Protein AF-A0A938GJ87-F1 (afdb_monomer_lite)

pLDDT: mean 86.87, std 18.08, range [40.59, 98.19]

Sequence (72 aa):
MQRCDPNLGPAARPYAEVAAELGMSEGALKVAVHRLRRRYGELMRMEIANTVSSPDEIEAEIRHLFTVIACG

Foldseek 3Di:
DDPLPLPDDPPDDPLCVVCVVVVHHSVVSVVVVVVVVVVVVVVQLVVLCVVDPHSVCSVVVVVVVSVVVSVD

Secondary structure (DSSP, 8-state):
-----TT--TT---HHHHHHHTT--HHHHHHHHHHHHHHHHHHHHHHHHTTSSSGGGHHHHHHHHHHHHHT-

Structure (mmCIF, N/CA/C/O backbone):
data_AF-A0A938GJ87-F1
#
_entry.id   AF-A0A938GJ87-F1
#
loop_
_atom_site.group_PDB
_atom_site.id
_atom_site.type_symbol
_atom_site.label_atom_id
_atom_site.label_alt_id
_atom_site.label_comp_id
_atom_site.label_asym_id
_atom_site.label_entity_id
_atom_site.label_seq_id
_atom_site.pdbx_PDB_ins_code
_atom_site.Cartn_x
_atom_site.Cartn_y
_atom_site.Cartn_z
_atom_site.occupancy
_atom_site.B_iso_or_equiv
_atom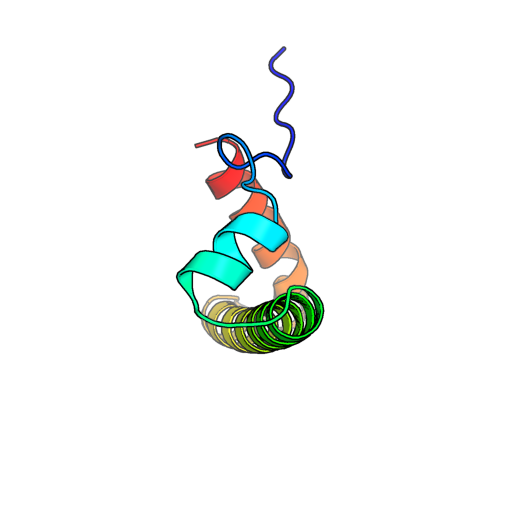_site.auth_seq_id
_atom_site.auth_comp_id
_atom_site.auth_asym_id
_atom_site.auth_atom_id
_atom_site.pdbx_PDB_model_num
ATOM 1 N N . MET A 1 1 ? -17.722 11.991 -21.992 1.00 40.59 1 MET A N 1
ATOM 2 C CA . MET A 1 1 ? -16.389 12.328 -21.444 1.00 40.59 1 MET A CA 1
ATOM 3 C C . MET A 1 1 ? -16.388 11.896 -19.982 1.00 40.59 1 MET A C 1
ATOM 5 O O . MET A 1 1 ? -16.710 12.684 -19.102 1.00 40.59 1 MET A O 1
ATOM 9 N N . GLN A 1 2 ? -16.214 10.588 -19.764 1.00 47.56 2 GLN A N 1
ATOM 10 C CA . GLN A 1 2 ? -16.379 9.922 -18.471 1.00 47.56 2 GLN A CA 1
ATOM 11 C C . GLN A 1 2 ? -15.216 10.319 -17.554 1.00 47.56 2 GLN A C 1
ATOM 13 O O . GLN A 1 2 ? -14.056 10.175 -17.932 1.00 47.56 2 GLN A O 1
ATOM 18 N N . ARG A 1 3 ? -15.518 10.841 -16.365 1.00 49.75 3 ARG A N 1
ATOM 19 C CA . ARG A 1 3 ? -14.520 11.045 -15.312 1.00 49.75 3 ARG A CA 1
ATOM 20 C C . ARG A 1 3 ? -14.200 9.663 -14.718 1.00 49.75 3 ARG A C 1
ATOM 22 O O . ARG A 1 3 ? -14.957 9.203 -13.873 1.00 49.75 3 ARG A O 1
ATOM 29 N N . CYS A 1 4 ? -13.147 8.983 -15.190 1.00 47.56 4 CYS A N 1
ATOM 30 C CA . CYS A 1 4 ? -12.518 7.901 -14.415 1.00 47.56 4 CYS A CA 1
ATOM 31 C C . CYS A 1 4 ? -11.884 8.596 -13.198 1.00 47.56 4 CYS A C 1
ATOM 33 O O . CYS A 1 4 ? -10.892 9.307 -13.350 1.00 47.56 4 CYS A O 1
ATOM 35 N N . ASP A 1 5 ? -12.495 8.479 -12.018 1.00 52.38 5 ASP A N 1
ATOM 36 C CA . ASP A 1 5 ? -11.804 8.778 -10.765 1.00 52.38 5 ASP A CA 1
ATOM 37 C C . ASP A 1 5 ? -11.027 7.511 -10.373 1.00 52.38 5 ASP A C 1
ATOM 39 O O . ASP A 1 5 ? -11.650 6.522 -9.983 1.00 52.38 5 ASP A O 1
ATOM 43 N N . PRO A 1 6 ? -9.686 7.490 -10.499 1.00 51.56 6 PRO A N 1
ATOM 44 C CA . PRO A 1 6 ? -8.879 6.295 -10.249 1.00 51.56 6 PRO A CA 1
ATOM 45 C C . PRO A 1 6 ? -8.848 5.877 -8.769 1.00 51.56 6 PRO A C 1
ATOM 47 O O . PRO A 1 6 ? -8.173 4.908 -8.428 1.00 51.56 6 PRO A O 1
ATOM 50 N N . ASN A 1 7 ? -9.542 6.597 -7.877 1.00 50.69 7 ASN A N 1
ATOM 51 C CA . ASN A 1 7 ? -9.528 6.343 -6.438 1.00 50.69 7 ASN A CA 1
ATOM 52 C C . ASN A 1 7 ? -10.860 5.850 -5.850 1.00 50.69 7 ASN A C 1
ATOM 54 O O . ASN A 1 7 ? -10.924 5.652 -4.634 1.00 50.69 7 ASN A O 1
ATOM 58 N N . LEU A 1 8 ? -11.911 5.622 -6.646 1.00 50.28 8 LEU A N 1
ATOM 59 C CA . LEU A 1 8 ? -13.227 5.265 -6.104 1.00 50.28 8 LEU A CA 1
ATOM 60 C C . LEU A 1 8 ? -13.575 3.783 -6.316 1.00 50.28 8 LEU A C 1
ATOM 62 O O . LEU A 1 8 ? -14.175 3.395 -7.314 1.00 50.28 8 LEU A O 1
ATOM 66 N N . GLY A 1 9 ? -13.246 2.949 -5.326 1.00 48.34 9 GLY A N 1
ATOM 67 C CA . GLY A 1 9 ? -13.979 1.694 -5.122 1.00 48.34 9 GLY A CA 1
ATOM 68 C C . GLY A 1 9 ? -15.434 1.987 -4.710 1.00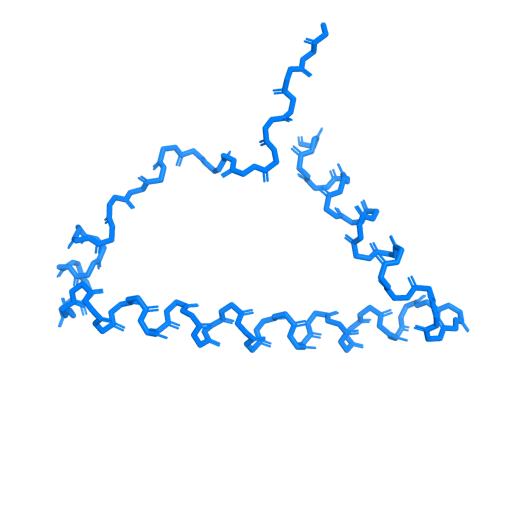 48.34 9 GLY A C 1
ATOM 69 O O . GLY A 1 9 ? -15.701 3.072 -4.182 1.00 48.34 9 GLY A O 1
ATOM 70 N N . PRO A 1 10 ? -16.387 1.059 -4.924 1.00 46.41 10 PRO A N 1
ATOM 71 C CA . PRO A 1 10 ? -17.784 1.267 -4.546 1.00 46.41 10 PRO A CA 1
ATOM 72 C C . PRO A 1 10 ? -17.865 1.602 -3.052 1.00 46.41 10 PRO A C 1
ATOM 74 O O . PRO A 1 10 ? -17.346 0.846 -2.238 1.00 46.41 10 PRO A O 1
ATOM 77 N N . ALA A 1 11 ? -18.447 2.767 -2.731 1.00 55.50 11 ALA A N 1
ATOM 78 C CA . ALA A 1 11 ? -18.687 3.313 -1.389 1.00 55.50 11 ALA A CA 1
ATOM 79 C C . ALA A 1 11 ? -17.698 2.815 -0.314 1.00 55.50 11 ALA A C 1
ATOM 81 O O . ALA A 1 11 ? -17.980 1.864 0.417 1.00 55.50 11 ALA A O 1
ATOM 82 N N . ALA A 1 12 ? -16.526 3.449 -0.223 1.00 70.31 12 ALA A N 1
ATOM 83 C CA . ALA A 1 12 ? -15.519 3.098 0.775 1.00 7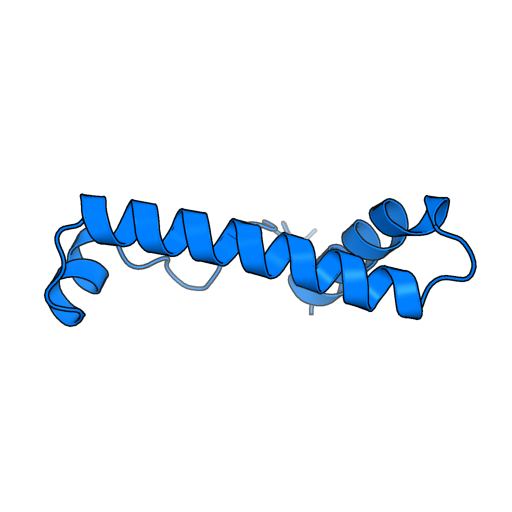0.31 12 ALA A CA 1
ATOM 84 C C . ALA A 1 12 ? -16.127 3.096 2.193 1.00 70.31 12 ALA A C 1
ATOM 86 O O . ALA A 1 12 ? -16.482 4.151 2.721 1.00 70.31 12 ALA A O 1
ATOM 87 N N . ARG A 1 13 ? -16.249 1.907 2.804 1.00 85.12 13 ARG A N 1
ATOM 88 C CA . ARG A 1 13 ? -16.718 1.763 4.190 1.00 85.12 13 ARG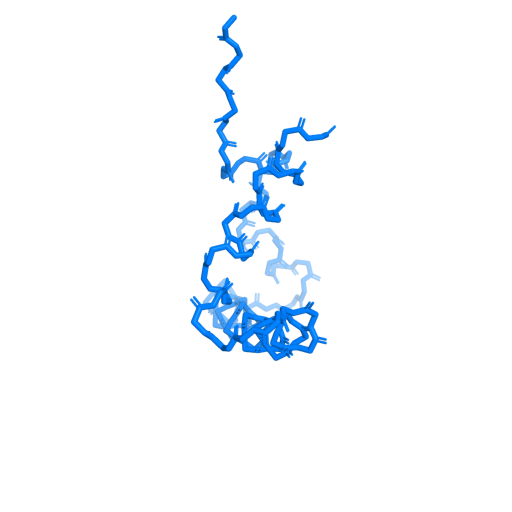 A CA 1
ATOM 89 C C . ARG A 1 13 ? -15.779 2.516 5.141 1.00 85.12 13 ARG A C 1
ATOM 91 O O . ARG A 1 13 ? -14.556 2.397 4.986 1.00 85.12 13 ARG A O 1
ATOM 98 N N . PRO A 1 14 ? -16.300 3.250 6.140 1.00 90.12 14 PRO A N 1
ATOM 99 C CA . PRO A 1 14 ? -15.472 3.864 7.168 1.00 90.12 14 PRO A CA 1
ATOM 100 C C . PRO A 1 14 ? -14.601 2.821 7.873 1.00 90.12 14 PRO A C 1
ATOM 102 O O . PRO A 1 14 ? -15.069 1.744 8.243 1.00 90.12 14 PRO A O 1
ATOM 105 N N . TYR A 1 15 ? -13.333 3.149 8.132 1.00 90.56 15 TYR A N 1
ATOM 106 C CA . TYR A 1 15 ? -12.442 2.240 8.860 1.00 90.56 15 TYR A CA 1
ATOM 107 C C . TYR A 1 15 ? -12.946 1.898 10.265 1.00 90.56 15 TYR A C 1
ATOM 109 O O . TYR A 1 15 ? -12.634 0.818 10.751 1.00 90.56 15 TYR A O 1
ATOM 117 N N . ALA A 1 16 ? -13.736 2.764 10.904 1.00 93.69 16 ALA A N 1
ATOM 118 C CA . ALA A 1 16 ? -14.336 2.469 12.203 1.00 93.69 16 ALA A CA 1
ATOM 119 C C . ALA A 1 16 ? -15.275 1.248 12.155 1.00 93.69 16 ALA A C 1
ATOM 121 O O . ALA A 1 16 ? -15.204 0.393 13.034 1.00 93.69 16 ALA A O 1
ATOM 122 N N . GLU A 1 17 ? -16.096 1.125 11.107 1.00 95.56 17 GLU A N 1
ATOM 123 C CA . GLU A 1 17 ? -17.027 0.001 10.932 1.00 95.56 17 GLU A CA 1
ATOM 124 C C . GLU A 1 17 ? -16.271 -1.306 10.681 1.00 95.56 17 GLU A C 1
ATOM 126 O O . GLU A 1 17 ? -16.485 -2.304 11.365 1.00 95.56 17 GLU A O 1
ATOM 131 N N . VAL A 1 18 ? -15.304 -1.275 9.760 1.00 95.06 18 VAL A N 1
ATOM 132 C CA . VAL A 1 18 ? -14.467 -2.440 9.440 1.00 95.06 18 VAL A CA 1
ATOM 133 C C . VAL A 1 18 ? -13.623 -2.864 10.647 1.00 95.06 18 VAL A C 1
ATOM 135 O O . VAL A 1 18 ? -13.419 -4.053 10.880 1.00 95.06 18 VAL A O 1
ATOM 138 N N . ALA A 1 19 ? -13.131 -1.909 11.439 1.00 96.69 19 ALA A N 1
ATOM 139 C CA . ALA A 1 19 ? -12.364 -2.211 12.641 1.00 96.69 19 ALA A CA 1
ATOM 140 C C . ALA A 1 19 ? -13.236 -2.910 13.690 1.00 96.69 19 ALA A C 1
ATOM 142 O O . ALA A 1 19 ? -12.790 -3.897 14.272 1.00 96.69 19 ALA A O 1
ATOM 143 N N . ALA A 1 20 ? -14.481 -2.458 13.874 1.00 97.19 20 ALA A N 1
ATOM 144 C CA . ALA A 1 20 ? -15.433 -3.100 14.774 1.00 97.19 20 ALA A CA 1
ATOM 145 C C . ALA A 1 20 ? -15.750 -4.545 14.345 1.00 97.19 20 ALA A C 1
ATOM 147 O O . ALA A 1 20 ? -15.688 -5.443 15.183 1.00 97.19 20 ALA A O 1
ATOM 148 N N . GLU A 1 21 ? -16.000 -4.790 13.051 1.00 97.19 21 GLU A N 1
ATOM 149 C CA . GLU A 1 21 ? -16.218 -6.142 12.499 1.00 97.19 21 GLU A CA 1
ATOM 150 C C . GLU A 1 21 ? -15.032 -7.085 12.763 1.00 97.19 21 GLU A C 1
ATOM 152 O O . GLU A 1 21 ? -15.217 -8.276 13.008 1.00 97.19 21 GLU A O 1
ATOM 157 N N . LEU A 1 22 ? -13.809 -6.551 12.736 1.00 96.56 22 LEU A N 1
ATOM 158 C CA . LEU A 1 22 ? -12.572 -7.306 12.945 1.00 96.56 22 LEU A CA 1
ATOM 159 C C . LEU A 1 22 ? -12.130 -7.375 14.418 1.00 96.56 22 LEU A C 1
ATOM 161 O O . LEU A 1 22 ? -11.080 -7.950 14.705 1.00 96.56 22 LEU A O 1
ATOM 165 N N . GLY A 1 23 ? -12.881 -6.781 15.355 1.00 97.94 23 GLY A N 1
ATOM 166 C CA . GLY A 1 23 ? -12.491 -6.712 16.769 1.00 97.94 23 GLY A CA 1
ATOM 167 C C . GLY A 1 23 ? -11.216 -5.893 17.016 1.00 97.94 23 GLY A C 1
ATOM 168 O O . GLY A 1 23 ? -10.468 -6.159 17.957 1.00 97.94 23 GLY A O 1
ATOM 169 N N . MET A 1 24 ? -10.938 -4.913 16.156 1.00 97.88 24 MET A N 1
ATOM 170 C CA . MET A 1 24 ? -9.764 -4.043 16.204 1.00 97.88 24 MET A CA 1
ATOM 171 C C . MET A 1 24 ? -10.154 -2.612 16.590 1.00 97.88 24 MET A C 1
ATOM 173 O O . MET A 1 24 ? -11.276 -2.165 16.370 1.00 97.88 24 MET A O 1
ATOM 177 N N . SER A 1 25 ? -9.193 -1.837 17.097 1.00 98.12 25 SER A N 1
ATOM 178 C CA . SER A 1 25 ? -9.341 -0.379 17.110 1.00 98.12 25 SER A CA 1
ATOM 179 C C . SER A 1 25 ? -9.146 0.188 15.701 1.00 98.12 25 SER A C 1
ATOM 181 O O . SER A 1 25 ? -8.385 -0.358 14.896 1.00 98.12 25 SER A O 1
ATOM 183 N N . GLU A 1 26 ? -9.767 1.331 15.402 1.00 97.38 26 GLU A N 1
ATOM 184 C CA . GLU A 1 26 ? -9.590 2.007 14.107 1.00 97.38 26 GLU A CA 1
ATOM 185 C C . GLU A 1 26 ? -8.107 2.325 13.820 1.00 97.38 26 GLU A C 1
ATOM 187 O O . GLU A 1 26 ? -7.629 2.178 12.694 1.00 97.38 26 GLU A O 1
ATOM 192 N N . GLY A 1 27 ? -7.344 2.705 14.853 1.00 96.69 27 GLY A N 1
ATOM 193 C CA . GLY A 1 27 ? -5.900 2.930 14.748 1.00 96.69 27 GLY A CA 1
ATOM 194 C C . GLY A 1 27 ? -5.120 1.661 14.389 1.00 96.69 27 GLY A C 1
ATOM 195 O O . GLY A 1 27 ? -4.249 1.701 13.517 1.00 96.69 27 GLY A O 1
ATOM 196 N N . ALA A 1 28 ? -5.459 0.520 14.999 1.00 97.81 28 ALA A N 1
ATOM 197 C CA . ALA A 1 28 ? -4.838 -0.763 14.675 1.00 97.81 28 ALA A CA 1
ATOM 198 C C . ALA A 1 28 ? -5.153 -1.196 13.235 1.00 97.81 28 ALA A C 1
ATOM 200 O O . ALA A 1 28 ? -4.253 -1.656 12.526 1.00 97.81 28 ALA A O 1
ATOM 201 N N . LEU A 1 29 ? -6.389 -0.982 12.770 1.00 97.56 29 LEU A N 1
ATOM 202 C CA . LEU A 1 29 ? -6.763 -1.256 11.383 1.00 97.56 29 LEU A CA 1
ATOM 203 C C . LEU A 1 29 ? -5.968 -0.383 10.401 1.00 97.56 29 LEU A C 1
ATOM 205 O O . LEU A 1 29 ? -5.425 -0.905 9.428 1.00 97.56 29 LEU A O 1
ATOM 209 N N . LYS A 1 30 ? -5.822 0.922 10.667 1.00 95.94 30 LYS A N 1
ATOM 210 C CA . LYS A 1 30 ? -5.009 1.828 9.829 1.00 95.94 30 LYS A CA 1
ATOM 211 C C . LYS A 1 30 ? -3.567 1.333 9.685 1.00 95.94 30 LYS A C 1
ATOM 213 O O . LYS A 1 30 ? -3.035 1.307 8.575 1.00 95.94 30 LYS A O 1
ATOM 218 N N . VAL A 1 31 ? -2.947 0.887 10.780 1.00 98.12 31 VAL A N 1
ATOM 219 C CA . VAL A 1 31 ? -1.587 0.317 10.760 1.00 98.12 31 VAL A CA 1
ATOM 220 C C . VAL A 1 31 ? -1.536 -0.987 9.962 1.00 98.12 31 VAL A C 1
ATOM 222 O O . VAL A 1 31 ? -0.610 -1.183 9.169 1.00 98.12 31 VAL A O 1
ATOM 225 N N . ALA A 1 32 ? -2.520 -1.872 10.138 1.00 97.31 32 ALA A N 1
ATOM 226 C CA . ALA A 1 32 ? -2.605 -3.126 9.394 1.00 97.31 32 ALA A CA 1
ATOM 227 C C . ALA A 1 32 ? -2.755 -2.882 7.883 1.00 97.31 32 ALA A C 1
ATOM 229 O O . ALA A 1 32 ? -1.998 -3.451 7.096 1.00 97.31 32 ALA A O 1
ATOM 230 N N . VAL A 1 33 ? -3.647 -1.972 7.477 1.00 96.19 33 VAL A N 1
ATOM 231 C CA . VAL A 1 33 ? -3.840 -1.578 6.073 1.00 96.19 33 VAL A CA 1
ATOM 232 C C . VAL A 1 33 ? -2.577 -0.943 5.497 1.00 96.19 33 VAL A C 1
ATOM 234 O O . VAL A 1 33 ? -2.180 -1.280 4.383 1.00 96.19 33 VAL A O 1
ATOM 237 N N . HIS A 1 34 ? -1.911 -0.058 6.241 1.00 96.19 34 HIS A N 1
ATOM 238 C CA . HIS A 1 34 ? -0.654 0.542 5.795 1.00 96.19 34 HIS A CA 1
ATOM 239 C C . HIS A 1 34 ? 0.419 -0.528 5.537 1.00 96.19 34 HIS A C 1
ATOM 241 O O . HIS A 1 34 ? 1.058 -0.5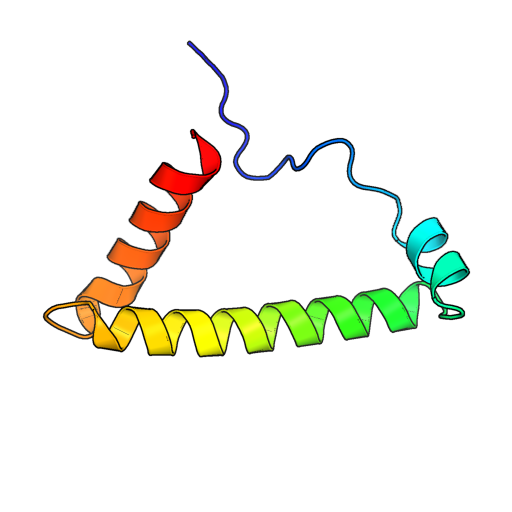36 4.483 1.00 96.19 34 HIS A O 1
ATOM 2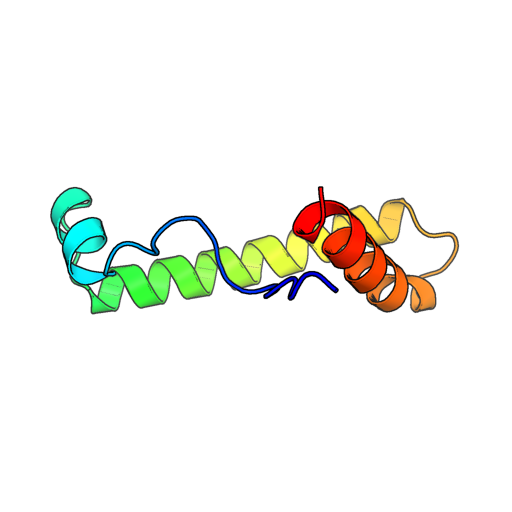47 N N . ARG A 1 35 ? 0.574 -1.482 6.463 1.00 97.81 35 ARG A N 1
ATOM 248 C CA . ARG A 1 35 ? 1.508 -2.608 6.314 1.00 97.81 35 ARG A CA 1
ATOM 249 C C . ARG A 1 35 ? 1.155 -3.487 5.114 1.00 97.81 35 ARG A C 1
ATOM 251 O O . ARG A 1 35 ? 2.053 -3.865 4.365 1.00 97.81 35 ARG A O 1
ATOM 258 N N . LEU A 1 36 ? -0.130 -3.787 4.929 1.00 96.25 36 LEU A N 1
ATOM 259 C CA . LEU A 1 36 ? -0.630 -4.570 3.802 1.00 96.25 36 LEU A CA 1
ATOM 260 C C . LEU A 1 36 ? -0.310 -3.884 2.471 1.00 96.25 36 LEU A C 1
ATOM 262 O O . LEU A 1 36 ? 0.290 -4.509 1.606 1.00 96.25 36 LEU A O 1
ATOM 266 N N . ARG A 1 37 ? -0.649 -2.596 2.327 1.00 95.50 37 ARG A N 1
ATOM 267 C CA . ARG A 1 37 ? -0.397 -1.813 1.105 1.00 95.50 37 ARG A CA 1
ATOM 268 C C . ARG A 1 37 ? 1.083 -1.767 0.754 1.00 95.50 37 ARG A C 1
ATOM 270 O O . ARG A 1 37 ? 1.432 -1.948 -0.407 1.00 95.50 37 ARG A O 1
ATOM 277 N N . ARG A 1 38 ? 1.946 -1.565 1.754 1.00 96.69 38 ARG A N 1
ATOM 278 C CA . ARG A 1 38 ? 3.398 -1.573 1.558 1.00 96.69 38 ARG A CA 1
ATOM 279 C C . ARG A 1 38 ? 3.880 -2.926 1.038 1.00 96.69 38 ARG A C 1
ATOM 281 O O . ARG A 1 38 ? 4.477 -2.975 -0.030 1.00 96.69 38 ARG A O 1
ATOM 288 N N . ARG A 1 39 ? 3.573 -4.015 1.752 1.00 97.88 39 ARG A N 1
ATOM 289 C CA . ARG A 1 39 ? 4.008 -5.367 1.367 1.00 97.88 39 ARG A CA 1
ATOM 290 C C . ARG A 1 39 ? 3.457 -5.773 0.002 1.00 97.88 39 ARG A C 1
ATOM 292 O O . ARG A 1 39 ? 4.175 -6.349 -0.803 1.00 97.88 39 ARG A O 1
ATOM 299 N N . TYR A 1 40 ? 2.191 -5.465 -0.262 1.00 96.44 40 TYR A N 1
ATOM 300 C CA . TYR A 1 40 ? 1.572 -5.728 -1.555 1.00 96.44 40 TYR A CA 1
ATOM 301 C C . TYR A 1 40 ? 2.271 -4.955 -2.677 1.00 96.44 40 TYR A C 1
ATOM 303 O O . TYR A 1 40 ? 2.582 -5.533 -3.709 1.00 96.44 40 TYR A O 1
ATOM 311 N N . GLY A 1 41 ? 2.572 -3.669 -2.468 1.00 94.25 41 GLY A N 1
ATOM 312 C CA . GLY A 1 41 ? 3.288 -2.854 -3.451 1.00 94.25 41 GLY A CA 1
ATOM 313 C C . GLY A 1 41 ? 4.731 -3.305 -3.698 1.00 94.25 41 GLY A C 1
ATOM 314 O O . GLY A 1 41 ? 5.230 -3.136 -4.806 1.00 94.25 41 GLY A O 1
ATOM 315 N N . GLU A 1 42 ? 5.399 -3.873 -2.694 1.00 96.94 42 GLU A N 1
ATOM 316 C CA . GLU A 1 42 ? 6.722 -4.496 -2.843 1.00 96.94 42 GLU A CA 1
ATOM 317 C C . GLU A 1 42 ? 6.625 -5.773 -3.695 1.00 96.94 42 GLU A C 1
ATOM 319 O O . GLU A 1 42 ? 7.328 -5.893 -4.695 1.00 96.94 42 GLU A O 1
ATOM 324 N N . LEU A 1 43 ? 5.698 -6.680 -3.365 1.00 97.50 43 LEU A N 1
ATOM 325 C CA . LEU A 1 43 ? 5.489 -7.924 -4.115 1.00 97.50 43 LEU A CA 1
ATOM 326 C C . LEU A 1 43 ? 5.038 -7.667 -5.558 1.00 97.50 43 LEU A C 1
ATOM 328 O O . LEU A 1 43 ? 5.568 -8.269 -6.480 1.00 97.50 43 LEU A O 1
ATOM 332 N N . MET A 1 44 ? 4.111 -6.733 -5.773 1.00 95.56 44 MET A N 1
ATOM 333 C CA . MET A 1 44 ? 3.639 -6.381 -7.114 1.00 95.56 44 MET A CA 1
ATOM 334 C C . MET A 1 44 ? 4.782 -5.860 -7.995 1.00 95.56 44 MET A C 1
ATOM 336 O O . MET A 1 44 ? 4.889 -6.263 -9.149 1.00 95.56 44 MET A O 1
ATOM 340 N N . ARG A 1 45 ? 5.675 -5.018 -7.452 1.00 96.69 45 ARG A N 1
ATOM 341 C CA . ARG A 1 45 ? 6.871 -4.565 -8.183 1.00 96.69 45 ARG A CA 1
ATOM 342 C C . ARG A 1 45 ? 7.789 -5.720 -8.565 1.00 96.69 45 ARG A C 1
ATOM 344 O O . ARG A 1 45 ? 8.331 -5.704 -9.663 1.00 96.69 45 ARG A O 1
ATOM 351 N N . MET A 1 46 ? 7.959 -6.700 -7.678 1.00 97.56 46 MET A N 1
ATOM 352 C CA . MET A 1 46 ? 8.761 -7.891 -7.969 1.00 97.56 46 MET A CA 1
ATOM 353 C C . MET A 1 46 ? 8.149 -8.722 -9.097 1.00 97.56 46 MET A C 1
ATOM 355 O O . MET A 1 46 ? 8.872 -9.135 -9.994 1.00 97.56 46 MET A O 1
ATOM 359 N N . GLU A 1 47 ? 6.833 -8.932 -9.084 1.00 97.81 47 GLU A N 1
ATOM 360 C CA . GLU A 1 47 ? 6.164 -9.683 -10.151 1.00 97.81 47 GLU A CA 1
ATOM 361 C C . GLU A 1 47 ? 6.236 -8.954 -11.497 1.00 97.81 47 GLU A C 1
ATOM 363 O O . GLU A 1 47 ? 6.544 -9.572 -12.510 1.00 97.81 47 GLU A O 1
ATOM 368 N N . ILE A 1 48 ? 6.049 -7.631 -11.512 1.00 97.44 48 ILE A N 1
ATOM 369 C CA . ILE A 1 48 ? 6.184 -6.817 -12.732 1.00 97.44 48 ILE A CA 1
ATOM 370 C C . ILE A 1 48 ? 7.620 -6.844 -13.266 1.00 97.44 48 ILE A C 1
ATOM 372 O O . ILE A 1 48 ? 7.834 -6.906 -14.474 1.00 97.44 48 ILE A O 1
ATOM 376 N N . ALA A 1 49 ? 8.624 -6.856 -12.386 1.00 97.81 49 ALA A N 1
ATOM 377 C CA . ALA A 1 49 ? 10.020 -6.988 -12.801 1.00 97.81 49 ALA A CA 1
ATOM 378 C C . ALA A 1 49 ? 10.293 -8.299 -13.565 1.00 97.81 49 ALA A C 1
ATOM 380 O O . ALA A 1 49 ? 11.217 -8.340 -14.372 1.00 97.81 49 ALA A O 1
ATOM 381 N N . ASN A 1 50 ? 9.487 -9.345 -13.345 1.00 97.56 50 ASN A N 1
ATOM 382 C CA . ASN A 1 50 ? 9.589 -10.615 -14.066 1.00 97.56 50 ASN A CA 1
ATOM 383 C C . ASN A 1 50 ? 8.893 -10.598 -15.440 1.00 97.56 50 ASN A C 1
ATOM 385 O O . ASN A 1 50 ? 9.060 -11.547 -16.205 1.00 97.56 50 ASN A O 1
ATOM 389 N N . THR A 1 51 ? 8.094 -9.572 -15.753 1.00 96.62 51 THR A N 1
ATOM 390 C CA . THR A 1 51 ? 7.326 -9.489 -17.009 1.00 96.62 51 THR A CA 1
ATOM 391 C C . THR A 1 51 ? 7.887 -8.476 -18.000 1.00 96.62 51 THR A C 1
ATOM 393 O O . THR A 1 51 ? 7.647 -8.606 -19.198 1.00 96.62 51 THR A O 1
ATOM 396 N N . VAL A 1 52 ? 8.606 -7.462 -17.516 1.00 98.06 52 VAL A N 1
ATOM 397 C CA . VAL A 1 52 ? 9.209 -6.414 -18.353 1.00 98.06 52 VAL A CA 1
ATOM 398 C C . VAL A 1 52 ? 10.527 -6.865 -18.984 1.00 98.06 52 VAL A C 1
ATOM 400 O O . VAL A 1 52 ? 11.191 -7.777 -18.490 1.00 98.06 52 VAL A O 1
ATOM 403 N N . SER A 1 53 ? 10.926 -6.211 -20.077 1.00 97.50 53 SER A N 1
ATOM 404 C CA . SER A 1 53 ? 12.175 -6.550 -20.774 1.00 97.50 53 SER A CA 1
ATOM 405 C C . SER A 1 53 ? 13.401 -5.965 -20.072 1.00 97.50 53 SER A C 1
ATOM 407 O O . SER A 1 53 ? 14.505 -6.503 -20.202 1.00 97.50 53 SER A O 1
ATOM 409 N N . SER A 1 54 ? 13.218 -4.885 -19.307 1.00 97.44 54 SER A N 1
ATOM 410 C CA . SER A 1 54 ? 14.275 -4.266 -18.508 1.00 97.44 54 SER A CA 1
ATOM 411 C C . SER A 1 54 ? 13.746 -3.576 -17.235 1.00 97.44 54 SER A C 1
ATOM 413 O O . SER A 1 54 ? 12.592 -3.147 -17.185 1.00 97.44 54 SER A O 1
ATOM 415 N N . PRO A 1 55 ? 14.566 -3.444 -16.168 1.00 96.25 55 PRO A N 1
ATOM 416 C CA . PRO A 1 55 ? 14.107 -2.910 -14.877 1.00 96.25 55 PRO A CA 1
ATOM 417 C C . PRO A 1 55 ? 13.603 -1.457 -14.892 1.00 96.25 55 PRO A C 1
ATOM 419 O O . PRO A 1 55 ? 12.838 -1.057 -14.017 1.00 96.25 55 PRO A O 1
ATOM 422 N N . ASP A 1 56 ? 14.031 -0.644 -15.852 1.00 97.50 56 ASP A N 1
ATOM 423 C CA . ASP A 1 56 ? 13.602 0.747 -16.029 1.00 97.50 56 ASP A CA 1
ATOM 424 C C . ASP A 1 56 ? 12.152 0.879 -16.530 1.00 97.50 56 ASP A C 1
ATOM 426 O O . ASP A 1 56 ? 11.535 1.932 -16.361 1.00 97.50 56 ASP A O 1
ATOM 430 N N . GLU A 1 57 ? 11.564 -0.201 -17.051 1.00 98.19 57 GLU A N 1
ATOM 431 C CA . GLU A 1 57 ? 10.174 -0.239 -17.518 1.00 98.19 57 GLU A CA 1
ATOM 432 C C . GLU A 1 57 ? 9.156 -0.441 -16.380 1.00 98.19 57 GLU A C 1
ATOM 434 O O . GLU A 1 57 ? 7.967 -0.186 -16.567 1.00 98.19 57 GLU A O 1
ATOM 439 N N . ILE A 1 58 ? 9.592 -0.840 -15.177 1.00 97.31 58 ILE A N 1
ATOM 440 C CA . ILE A 1 58 ? 8.705 -1.239 -14.066 1.00 97.31 58 ILE A CA 1
ATOM 441 C C . ILE A 1 58 ? 7.665 -0.158 -13.731 1.00 97.31 58 ILE A C 1
ATOM 443 O O . ILE A 1 58 ? 6.472 -0.439 -13.627 1.00 97.31 58 ILE A O 1
ATOM 447 N N . GLU A 1 59 ? 8.086 1.097 -13.571 1.00 96.75 59 GLU A N 1
ATOM 448 C CA . GLU A 1 59 ? 7.167 2.184 -13.199 1.00 96.75 59 GLU A CA 1
ATOM 449 C C . GLU A 1 59 ? 6.236 2.588 -14.358 1.00 96.75 59 GLU A C 1
ATOM 451 O O . GLU A 1 59 ? 5.137 3.106 -14.130 1.00 96.75 59 GLU A O 1
ATOM 456 N N . ALA A 1 60 ? 6.652 2.357 -15.609 1.00 97.06 60 ALA A N 1
ATOM 457 C CA . ALA A 1 60 ? 5.787 2.535 -16.770 1.00 97.06 60 ALA A CA 1
ATOM 458 C C . ALA A 1 60 ? 4.702 1.451 -16.808 1.00 97.06 60 ALA A C 1
ATOM 460 O O . ALA A 1 60 ? 3.523 1.784 -16.955 1.00 97.06 60 ALA A O 1
ATOM 461 N N . GLU A 1 61 ? 5.086 0.197 -16.575 1.00 97.25 61 GLU A N 1
ATOM 462 C CA . GLU A 1 61 ? 4.179 -0.948 -16.564 1.00 97.25 61 GLU A CA 1
ATOM 463 C C . GLU A 1 61 ? 3.156 -0.862 -15.422 1.00 97.25 61 GLU A C 1
ATOM 465 O O . GLU A 1 61 ? 1.962 -1.040 -15.649 1.00 97.25 61 GLU A O 1
ATOM 470 N N . ILE A 1 62 ? 3.566 -0.452 -14.214 1.00 95.25 62 ILE A N 1
ATOM 471 C CA . ILE A 1 62 ? 2.638 -0.203 -13.092 1.00 95.25 62 ILE A CA 1
ATOM 472 C C . ILE A 1 62 ? 1.550 0.802 -13.484 1.00 95.25 62 ILE A C 1
ATOM 474 O O . ILE A 1 62 ? 0.363 0.588 -13.223 1.00 95.25 62 ILE A O 1
ATOM 478 N N . ARG A 1 63 ? 1.940 1.918 -14.111 1.00 93.81 63 ARG A N 1
ATOM 479 C CA . ARG A 1 63 ? 0.991 2.954 -14.541 1.00 93.81 63 ARG A CA 1
ATOM 480 C C . ARG A 1 63 ? 0.050 2.427 -15.622 1.00 93.81 63 ARG A C 1
ATOM 482 O O . ARG A 1 63 ? -1.146 2.728 -15.582 1.00 93.81 63 ARG A O 1
ATOM 489 N N . HIS A 1 64 ? 0.580 1.661 -16.574 1.00 94.12 64 HIS A N 1
ATOM 490 C CA . HIS A 1 64 ? -0.217 1.036 -17.622 1.00 94.12 64 HIS A CA 1
ATOM 491 C C . HIS A 1 64 ? -1.257 0.079 -17.027 1.00 94.12 64 HIS A C 1
ATOM 493 O O . HIS A 1 64 ? -2.449 0.237 -17.293 1.00 94.12 64 HIS A O 1
ATOM 499 N N . LEU A 1 65 ? -0.835 -0.815 -16.130 1.00 92.38 65 LEU A N 1
ATOM 500 C CA . LEU A 1 65 ? -1.705 -1.778 -15.461 1.00 92.38 65 LEU A CA 1
ATOM 501 C C . LEU A 1 65 ? -2.853 -1.093 -14.706 1.00 92.38 65 LEU A C 1
ATOM 503 O O . LEU A 1 65 ? -4.014 -1.463 -14.877 1.00 92.38 65 LEU A O 1
ATOM 507 N N . PHE A 1 66 ? -2.561 -0.050 -13.920 1.00 90.56 66 PHE A N 1
ATOM 508 C CA . PHE A 1 66 ? -3.610 0.717 -13.239 1.00 90.56 66 PHE A CA 1
ATOM 509 C C . PHE A 1 66 ? -4.577 1.393 -14.212 1.00 90.56 66 PHE A C 1
ATOM 511 O O . PHE A 1 66 ? -5.770 1.454 -13.929 1.00 90.56 66 PHE A O 1
ATOM 518 N N . THR A 1 67 ? -4.090 1.873 -15.358 1.00 91.06 67 THR A N 1
ATOM 519 C CA . THR A 1 67 ? -4.946 2.484 -16.386 1.00 91.06 67 THR A CA 1
ATOM 520 C C . THR A 1 67 ? -5.937 1.469 -16.954 1.00 91.06 67 THR A C 1
ATOM 522 O O . THR A 1 67 ? -7.115 1.783 -17.106 1.00 91.06 67 THR A O 1
ATOM 525 N N . VAL A 1 68 ? -5.474 0.247 -17.232 1.00 91.75 68 VAL A N 1
ATOM 526 C CA . VAL A 1 68 ? -6.303 -0.830 -17.790 1.00 91.75 68 VAL A CA 1
ATOM 527 C C . VAL A 1 68 ? -7.318 -1.345 -16.766 1.00 91.75 68 VAL A C 1
ATOM 529 O O . VAL A 1 68 ? -8.475 -1.549 -17.115 1.00 91.75 68 VAL A O 1
ATOM 532 N N . ILE A 1 69 ? -6.917 -1.512 -15.501 1.00 86.69 69 ILE A N 1
ATOM 533 C CA . ILE A 1 69 ? -7.795 -2.051 -14.448 1.00 86.69 69 ILE A CA 1
ATOM 534 C C . ILE A 1 69 ? -8.814 -1.013 -13.953 1.00 86.69 69 ILE A C 1
ATOM 536 O O . ILE A 1 69 ? -9.929 -1.379 -13.606 1.00 86.69 69 ILE A O 1
ATOM 540 N N . ALA A 1 70 ? -8.460 0.275 -13.895 1.00 78.81 70 ALA A N 1
ATOM 541 C CA . ALA A 1 70 ? -9.349 1.304 -13.343 1.00 78.81 70 ALA A CA 1
ATOM 542 C C . ALA A 1 70 ? -10.459 1.762 -14.305 1.00 78.81 70 ALA A C 1
ATOM 544 O O . ALA A 1 70 ? -11.439 2.352 -13.853 1.00 78.81 70 ALA A O 1
ATOM 545 N N . CYS A 1 71 ? -10.304 1.536 -15.611 1.00 57.00 71 CYS A N 1
ATOM 546 C CA . CYS A 1 71 ? -11.318 1.880 -16.611 1.00 57.00 71 CYS A CA 1
ATOM 547 C C . CYS A 1 71 ? -11.918 0.634 -17.309 1.00 57.00 71 CYS A C 1
ATOM 549 O O . CYS A 1 71 ? -12.526 0.784 -18.371 1.00 57.00 71 CYS A O 1
ATOM 551 N N . GLY A 1 72 ? -11.755 -0.564 -16.728 1.00 47.84 72 GLY A N 1
ATOM 552 C CA . GLY A 1 72 ? -12.450 -1.802 -17.116 1.00 47.84 72 GLY A CA 1
ATOM 553 C C . GLY A 1 72 ? -13.642 -2.086 -16.213 1.00 47.84 72 GLY A C 1
ATOM 554 O O . GLY A 1 72 ? -14.688 -2.507 -16.754 1.00 47.84 72 GLY A O 1
#

Radius of gyration: 16.04 Å; chains: 1; bounding box: 33×23×39 Å